Protein AF-A0A7S0A5T3-F1 (afdb_monomer)

Solvent-accessible surface area (backbone atoms only — not comparable to full-atom valu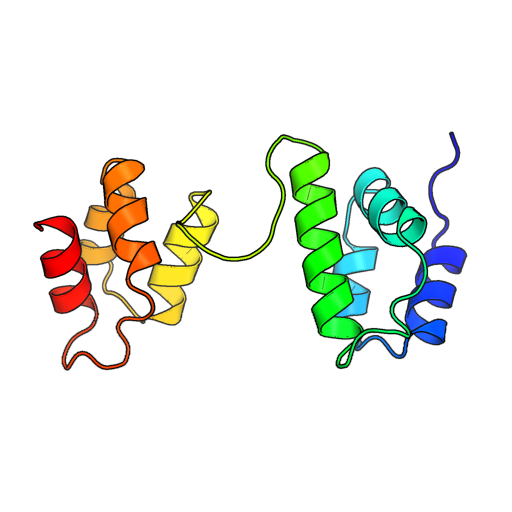es): 7542 Å² total; per-residue (Å²): 134,86,70,72,48,73,65,60,54,52,51,53,34,62,78,35,72,38,46,72,67,47,46,49,55,50,69,72,41,56,59,71,30,42,40,49,38,58,74,67,54,83,42,82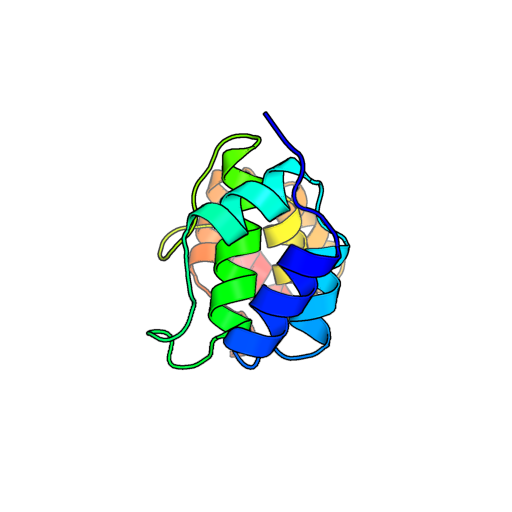,87,45,97,48,28,30,64,50,48,48,49,39,48,52,32,26,53,19,66,75,60,81,59,70,71,79,86,85,82,45,49,87,46,74,65,46,53,52,48,50,34,62,76,43,66,39,46,68,74,45,41,51,52,50,71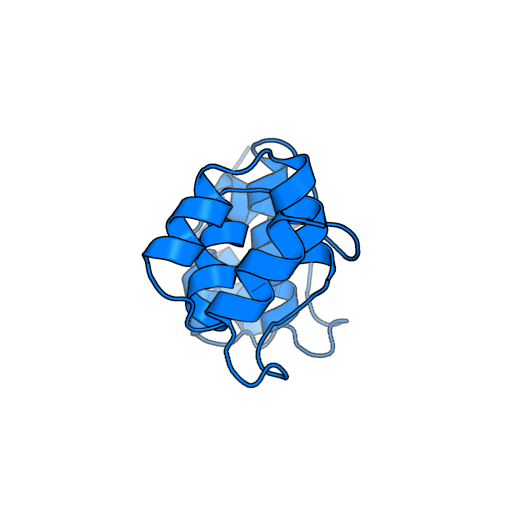,74,40,55,72,68,45,40,18,56,38,53,51,68,51,83,38,78,88,45,99,46,30,35,61,51,50,51,51,48,66,76,105

Sequence (131 aa):
MAEPSRAEIDDFIRANDVDDRAAADLRDCPPEVQRKVLARGELSSARNPSAALLARIRDARASGGGGGGEGAGGPRSNADVEDFIRTNGVDESAADSLRSSSPTVQRAVLGRGELKTARNPSSALLARIRD

Structure (mmCIF, N/CA/C/O backbone):
data_AF-A0A7S0A5T3-F1
#
_entry.id   AF-A0A7S0A5T3-F1
#
loop_
_atom_site.group_PDB
_atom_site.id
_atom_site.type_symbol
_atom_site.label_atom_id
_atom_site.label_alt_id
_atom_site.label_comp_id
_atom_site.label_asym_id
_atom_site.label_entity_id
_atom_site.label_seq_id
_atom_site.pdbx_PDB_ins_code
_atom_site.Cartn_x
_atom_site.Cartn_y
_atom_site.Cartn_z
_atom_site.occupancy
_atom_site.B_iso_or_equiv
_atom_site.auth_seq_id
_atom_site.auth_comp_id
_atom_site.auth_asym_id
_atom_site.auth_atom_id
_atom_site.pdbx_PDB_model_num
ATOM 1 N N . MET A 1 1 ? -24.178 6.375 14.646 1.00 50.03 1 MET A N 1
ATOM 2 C CA . MET A 1 1 ? -23.551 5.063 14.360 1.00 50.03 1 MET A CA 1
ATOM 3 C C . MET A 1 1 ? -22.319 4.961 15.241 1.00 50.03 1 MET A C 1
ATOM 5 O O . MET A 1 1 ? -21.616 5.958 15.317 1.00 50.03 1 MET A O 1
ATOM 9 N N . ALA A 1 2 ? -22.115 3.847 15.947 1.00 66.56 2 ALA A N 1
ATOM 10 C CA . ALA A 1 2 ? -21.045 3.705 16.939 1.00 66.56 2 ALA A CA 1
ATOM 11 C C . ALA A 1 2 ? -19.660 3.560 16.279 1.00 66.56 2 ALA A C 1
ATOM 13 O O . ALA A 1 2 ? -19.542 2.966 15.204 1.00 66.56 2 ALA A O 1
ATOM 14 N N . GLU A 1 3 ? -18.641 4.142 16.907 1.00 76.00 3 GLU A N 1
ATOM 15 C CA . GLU A 1 3 ? -17.234 3.985 16.534 1.00 76.00 3 GLU A CA 1
ATOM 16 C C . GLU A 1 3 ? -16.722 2.626 17.028 1.00 76.00 3 GLU A C 1
ATOM 18 O O . GLU A 1 3 ? -17.102 2.217 18.129 1.00 76.00 3 GLU A O 1
ATOM 23 N N . PRO A 1 4 ? -15.888 1.918 16.244 1.00 81.06 4 PRO A N 1
ATOM 24 C CA . PRO A 1 4 ? -15.307 0.665 16.698 1.00 81.06 4 PRO A CA 1
ATOM 25 C C . PRO A 1 4 ? -14.416 0.926 17.911 1.00 81.06 4 PRO A C 1
ATOM 27 O O . PRO A 1 4 ? -13.532 1.784 17.892 1.00 81.06 4 PRO A O 1
ATOM 30 N N . SER A 1 5 ? -14.661 0.188 18.985 1.00 87.62 5 SER A N 1
ATOM 31 C CA . SER A 1 5 ? -13.854 0.268 20.192 1.00 87.62 5 SER A CA 1
ATOM 32 C C . SER A 1 5 ? -12.496 -0.405 19.986 1.00 87.62 5 SER A C 1
ATOM 34 O O . SER A 1 5 ? -12.322 -1.307 19.163 1.00 87.62 5 SER A O 1
ATOM 36 N N . ARG A 1 6 ? -11.504 -0.008 20.789 1.00 87.31 6 ARG A N 1
ATOM 37 C CA . ARG A 1 6 ? -10.171 -0.626 20.752 1.00 87.31 6 ARG A CA 1
ATOM 38 C C . ARG A 1 6 ? -10.207 -2.134 21.034 1.00 87.31 6 ARG A C 1
ATOM 40 O O . ARG A 1 6 ? -9.401 -2.866 20.471 1.00 87.31 6 ARG A O 1
ATOM 47 N N . ALA A 1 7 ? -11.149 -2.585 21.865 1.00 89.12 7 ALA A N 1
ATOM 48 C CA . ALA A 1 7 ? -11.354 -4.002 22.146 1.00 89.12 7 ALA A CA 1
ATOM 49 C C . ALA A 1 7 ? -11.776 -4.770 20.884 1.00 89.12 7 ALA A C 1
ATOM 51 O O . ALA A 1 7 ? -11.157 -5.775 20.562 1.00 89.12 7 ALA A O 1
ATOM 52 N N . GLU A 1 8 ? -12.733 -4.246 20.111 1.00 89.25 8 GLU A N 1
ATOM 53 C CA . GLU A 1 8 ? -13.183 -4.876 18.859 1.00 89.25 8 GLU A CA 1
ATOM 54 C C . GLU A 1 8 ? -12.061 -4.991 17.820 1.00 89.25 8 GLU A C 1
ATOM 56 O O . GLU A 1 8 ? -11.953 -5.996 17.118 1.00 89.25 8 GLU A O 1
ATOM 61 N N . ILE A 1 9 ? -11.195 -3.978 17.735 1.00 89.88 9 ILE A N 1
ATOM 62 C CA . ILE A 1 9 ? -10.026 -3.996 16.847 1.00 89.88 9 ILE A CA 1
ATOM 63 C C . ILE A 1 9 ? -9.026 -5.070 17.293 1.00 89.88 9 ILE A C 1
ATOM 65 O O . ILE A 1 9 ? -8.525 -5.828 16.462 1.00 89.88 9 ILE A O 1
ATOM 69 N N . ASP A 1 10 ? -8.744 -5.155 18.594 1.00 90.75 10 ASP A N 1
ATOM 70 C CA . ASP A 1 10 ? -7.807 -6.134 19.146 1.00 90.75 10 ASP A CA 1
ATOM 71 C C . ASP A 1 10 ? -8.333 -7.574 19.026 1.00 90.75 10 ASP A C 1
ATOM 73 O O . ASP A 1 10 ? -7.559 -8.470 18.683 1.00 90.75 10 ASP A O 1
ATOM 77 N N . ASP A 1 11 ? -9.631 -7.802 19.241 1.00 91.56 11 ASP A N 1
ATOM 78 C CA . ASP A 1 11 ? -10.271 -9.103 19.022 1.00 91.56 11 ASP A CA 1
ATOM 79 C C . ASP A 1 11 ? -10.204 -9.517 17.550 1.00 91.56 11 ASP A C 1
ATOM 81 O O . ASP A 1 11 ? -9.828 -10.649 17.245 1.00 91.56 11 ASP A O 1
ATOM 85 N N . PHE A 1 12 ? -10.463 -8.593 16.621 1.00 90.38 12 PHE A N 1
ATOM 86 C CA . PHE A 1 12 ? -10.330 -8.863 15.190 1.00 90.38 12 PHE A CA 1
ATOM 87 C C . PHE A 1 12 ? -8.896 -9.242 14.795 1.00 90.38 12 PHE A C 1
ATOM 89 O O . PHE A 1 12 ? -8.692 -10.177 14.020 1.00 90.38 12 PHE A O 1
ATOM 96 N N . ILE A 1 13 ? -7.894 -8.537 15.326 1.00 90.06 13 ILE A N 1
ATOM 97 C CA . ILE A 1 13 ? -6.473 -8.814 15.064 1.00 90.06 13 ILE A CA 1
ATOM 98 C C . ILE A 1 13 ? -6.093 -10.209 15.568 1.00 90.06 13 ILE A C 1
ATOM 100 O O . ILE A 1 13 ? -5.447 -10.961 14.838 1.00 90.06 13 ILE A O 1
ATOM 104 N N . ARG A 1 14 ? -6.529 -10.572 16.783 1.00 88.81 14 ARG A N 1
ATOM 105 C CA . ARG A 1 14 ? -6.262 -11.894 17.370 1.00 88.81 14 ARG A CA 1
ATOM 106 C C . ARG A 1 14 ? -6.976 -13.015 16.628 1.00 88.81 14 ARG A C 1
ATOM 108 O O . ARG A 1 14 ? -6.358 -14.033 16.357 1.00 88.81 14 ARG A O 1
ATOM 115 N N . ALA A 1 15 ? -8.247 -12.825 16.279 1.00 88.00 15 ALA A N 1
ATOM 116 C CA . ALA A 1 15 ? -9.048 -13.839 15.593 1.00 88.00 15 ALA A CA 1
ATOM 117 C C . ALA A 1 15 ? -8.507 -14.198 14.200 1.00 88.00 15 ALA A C 1
ATOM 119 O O . ALA A 1 15 ? -8.812 -15.264 13.676 1.00 88.00 15 ALA A O 1
ATOM 120 N N . ASN A 1 16 ? -7.718 -13.306 13.596 1.00 86.06 16 ASN A N 1
ATOM 121 C CA . ASN A 1 16 ? -7.213 -13.452 12.237 1.00 86.06 16 ASN A CA 1
ATOM 122 C C . ASN A 1 16 ? -5.693 -13.660 12.161 1.00 86.06 16 ASN A C 1
ATOM 124 O O . ASN A 1 16 ? -5.166 -13.597 11.055 1.00 86.06 16 ASN A O 1
ATOM 128 N N . ASP A 1 17 ? -4.990 -13.869 13.283 1.00 86.56 17 ASP A N 1
ATOM 129 C CA . ASP A 1 17 ? -3.523 -14.039 13.319 1.00 86.56 17 ASP A CA 1
ATOM 130 C C . ASP A 1 17 ? -2.781 -12.960 12.502 1.00 86.56 17 ASP A C 1
ATOM 132 O O . ASP A 1 17 ? -1.947 -13.221 11.630 1.00 86.56 17 ASP A O 1
ATOM 136 N N . VAL A 1 18 ? -3.152 -11.700 12.733 1.00 88.00 18 VAL A N 1
ATOM 137 C CA . VAL A 1 18 ? -2.559 -10.554 12.041 1.00 88.00 18 VAL A CA 1
ATOM 138 C C . VAL A 1 18 ? -1.246 -10.153 12.716 1.00 88.00 18 VAL A C 1
ATOM 140 O O . VAL A 1 18 ? -1.199 -9.986 13.933 1.00 88.00 18 VAL A O 1
ATOM 143 N N . ASP A 1 19 ? -0.197 -9.934 11.922 1.00 86.81 19 ASP A N 1
ATOM 144 C CA . ASP A 1 19 ? 1.104 -9.487 12.415 1.00 86.81 19 ASP A CA 1
ATOM 145 C C . ASP A 1 19 ? 1.074 -8.083 13.049 1.00 86.81 19 ASP A C 1
ATOM 147 O O . ASP A 1 19 ? 0.222 -7.243 12.741 1.00 86.81 19 ASP A O 1
ATOM 151 N N . ASP A 1 20 ? 2.046 -7.803 13.923 1.00 83.38 20 ASP A N 1
ATOM 152 C CA . ASP A 1 20 ? 2.124 -6.548 14.680 1.00 83.38 20 ASP A CA 1
ATOM 153 C C . ASP A 1 20 ? 2.145 -5.298 13.795 1.00 83.38 20 ASP A C 1
ATOM 155 O O . ASP A 1 20 ? 1.612 -4.252 14.176 1.00 83.38 20 ASP A O 1
ATOM 159 N N . ARG A 1 21 ? 2.733 -5.393 12.597 1.00 82.19 21 ARG A N 1
ATOM 160 C CA . ARG A 1 21 ? 2.837 -4.263 11.673 1.00 82.19 21 ARG A CA 1
ATOM 161 C C . ARG A 1 21 ? 1.470 -3.927 11.084 1.00 82.19 21 ARG A C 1
ATOM 163 O O . ARG A 1 21 ? 1.059 -2.772 11.132 1.00 82.19 21 ARG A O 1
ATOM 170 N N . ALA A 1 22 ? 0.754 -4.916 10.560 1.00 79.94 22 ALA A N 1
ATOM 171 C CA . ALA A 1 22 ? -0.586 -4.723 10.011 1.00 79.94 22 ALA A CA 1
ATOM 172 C C . ALA A 1 22 ? -1.606 -4.351 11.105 1.00 79.94 22 ALA A C 1
ATOM 174 O O . ALA A 1 22 ? -2.506 -3.538 10.881 1.00 79.94 22 ALA A O 1
ATOM 175 N N . ALA A 1 23 ? -1.421 -4.892 12.308 1.00 88.19 23 ALA A N 1
ATOM 176 C CA . ALA A 1 23 ? -2.193 -4.561 13.494 1.00 88.19 23 ALA A CA 1
ATOM 177 C C . ALA A 1 23 ? -1.994 -3.097 13.932 1.00 88.19 23 ALA A C 1
ATOM 179 O O . ALA A 1 23 ? -2.961 -2.416 14.279 1.00 88.19 23 ALA A O 1
ATOM 180 N N . ALA A 1 24 ? -0.756 -2.591 13.910 1.00 85.12 24 ALA A N 1
ATOM 181 C CA . ALA A 1 24 ? -0.462 -1.183 14.174 1.00 85.12 24 ALA A CA 1
ATOM 182 C C . ALA A 1 24 ? -1.118 -0.266 13.130 1.00 85.12 24 ALA A C 1
ATOM 184 O O . ALA A 1 24 ? -1.772 0.704 13.507 1.00 85.12 24 ALA A O 1
ATOM 185 N N . ASP A 1 25 ? -1.036 -0.624 11.845 1.00 84.31 25 ASP A N 1
ATOM 186 C CA . ASP A 1 25 ? -1.661 0.136 10.754 1.00 84.31 25 ASP A CA 1
ATOM 187 C C . ASP A 1 25 ? -3.183 0.264 10.934 1.00 84.31 25 ASP A C 1
ATOM 189 O O . ASP A 1 25 ? -3.743 1.339 10.721 1.00 84.31 25 ASP A O 1
ATOM 193 N N . LEU A 1 26 ? -3.870 -0.804 11.365 1.00 86.94 26 LEU A N 1
ATOM 194 C CA . LEU A 1 26 ? -5.310 -0.756 11.643 1.00 86.94 26 LEU A CA 1
ATOM 195 C C . LEU A 1 26 ? -5.635 0.166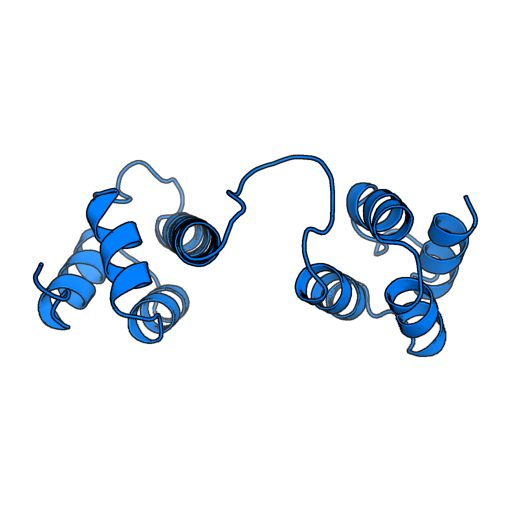 12.825 1.00 86.94 26 LEU A C 1
ATOM 197 O O . LEU A 1 26 ? -6.584 0.944 12.746 1.00 86.94 26 LEU A O 1
ATOM 201 N N . ARG A 1 27 ? -4.854 0.102 13.910 1.00 86.38 27 ARG A N 1
ATOM 202 C CA . ARG A 1 27 ? -5.069 0.933 15.108 1.00 86.38 27 ARG A CA 1
ATOM 203 C C . ARG A 1 27 ? -4.825 2.419 14.855 1.00 86.38 27 ARG A C 1
ATOM 205 O O . ARG A 1 27 ? -5.509 3.237 15.456 1.00 86.38 27 ARG A O 1
ATOM 212 N N . ASP A 1 28 ? -3.897 2.745 13.961 1.00 86.75 28 ASP A N 1
ATOM 213 C CA . ASP A 1 28 ? -3.571 4.125 13.578 1.00 86.75 28 ASP A CA 1
ATOM 214 C C . ASP A 1 28 ? -4.587 4.727 12.586 1.00 86.75 28 ASP A C 1
ATOM 216 O O . ASP A 1 28 ? -4.663 5.938 12.390 1.00 86.75 28 ASP A O 1
ATOM 220 N N . CYS A 1 29 ? -5.418 3.889 11.955 1.00 83.50 29 CYS A N 1
ATOM 221 C CA . CYS A 1 29 ? -6.433 4.364 11.022 1.00 83.50 29 CYS A CA 1
ATOM 222 C C . CYS A 1 29 ? -7.531 5.211 11.695 1.00 83.50 29 CYS A C 1
ATOM 224 O O . CYS A 1 29 ? -7.908 4.954 12.836 1.00 83.50 29 CYS A O 1
ATOM 226 N N . PRO A 1 30 ? -8.169 6.130 10.943 1.00 84.88 30 PRO A N 1
ATOM 227 C CA . PRO A 1 30 ? -9.371 6.818 11.400 1.00 84.88 30 PRO A CA 1
ATOM 228 C C . PRO A 1 30 ? -10.516 5.843 11.744 1.00 84.88 30 PRO A C 1
ATOM 230 O O . PRO A 1 30 ? -10.644 4.807 11.074 1.00 84.88 30 PRO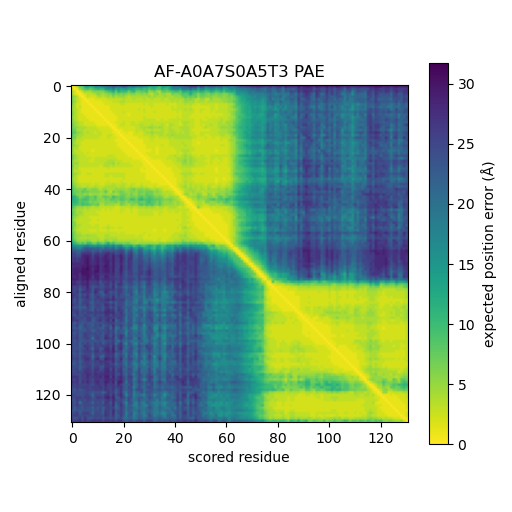 A O 1
ATOM 233 N N . PRO A 1 31 ? -11.424 6.203 12.675 1.00 83.81 31 PRO A N 1
ATOM 234 C CA . PRO A 1 31 ? -12.549 5.352 13.088 1.00 83.81 31 PRO A CA 1
ATOM 235 C C . PRO A 1 31 ? -13.421 4.878 11.917 1.00 83.81 31 PRO A C 1
AT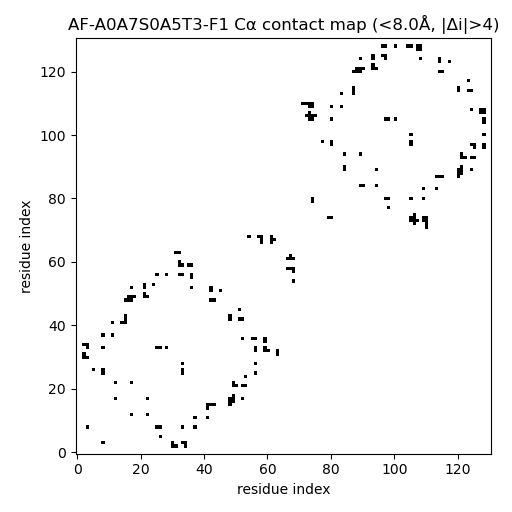OM 237 O O . PRO A 1 31 ? -13.891 3.739 11.881 1.00 83.81 31 PRO A O 1
ATOM 240 N N . GLU A 1 32 ? -13.603 5.723 10.900 1.00 84.44 32 GLU A N 1
ATOM 241 C CA . GLU A 1 32 ? -14.372 5.376 9.701 1.00 84.44 32 GLU A CA 1
ATOM 242 C C . GLU A 1 32 ? -13.716 4.279 8.855 1.00 84.44 32 GLU A C 1
ATOM 244 O O . GLU A 1 32 ? -14.409 3.428 8.291 1.00 84.44 32 GLU A O 1
ATOM 249 N N . VAL A 1 33 ? -12.385 4.284 8.769 1.00 85.62 33 VAL A N 1
ATOM 250 C CA . VAL A 1 33 ? -11.605 3.284 8.030 1.00 85.62 33 VAL A CA 1
ATOM 251 C C . VAL A 1 33 ? -11.615 1.968 8.794 1.00 85.62 33 VAL A C 1
ATOM 253 O O . VAL A 1 33 ? -11.931 0.934 8.209 1.00 85.62 33 VAL A O 1
ATOM 256 N N . GLN A 1 34 ? -11.358 2.015 10.103 1.00 89.50 34 GLN A N 1
ATOM 257 C CA . GLN A 1 34 ? -11.439 0.849 10.987 1.00 89.50 34 GLN A CA 1
ATOM 258 C C . GLN A 1 34 ? -12.801 0.164 10.863 1.00 89.50 34 GLN A C 1
ATOM 260 O O . GLN A 1 34 ? -12.875 -1.042 10.630 1.00 89.50 34 GLN A O 1
ATOM 265 N N . ARG A 1 35 ? -13.886 0.949 10.894 1.00 87.19 35 ARG A N 1
ATOM 266 C CA . ARG A 1 35 ? -15.249 0.438 10.723 1.00 87.19 35 ARG A CA 1
ATOM 267 C C . ARG A 1 35 ? -15.438 -0.266 9.385 1.00 87.19 35 ARG A C 1
ATOM 269 O O . ARG A 1 35 ? -16.027 -1.338 9.349 1.00 87.19 35 ARG A O 1
ATOM 276 N N . LYS A 1 36 ? -14.964 0.314 8.280 1.00 84.94 36 LYS A N 1
ATOM 277 C CA . LYS A 1 36 ? -15.083 -0.305 6.946 1.00 84.94 36 LYS A CA 1
ATOM 278 C C . LYS A 1 36 ? -14.308 -1.616 6.845 1.00 84.94 36 LYS A C 1
ATOM 280 O O . LYS A 1 36 ? -14.776 -2.543 6.190 1.00 84.94 36 LYS A O 1
ATOM 285 N N . VAL A 1 37 ? -13.146 -1.694 7.488 1.00 87.38 37 VAL A N 1
ATOM 286 C CA . VAL A 1 37 ? -12.346 -2.921 7.544 1.00 87.38 37 VAL A CA 1
ATOM 287 C C . VAL A 1 37 ? -13.078 -4.003 8.338 1.00 87.38 37 VAL A C 1
ATOM 289 O O . VAL A 1 37 ? -13.251 -5.105 7.819 1.00 87.38 37 VAL A O 1
ATOM 292 N N . LEU A 1 38 ? -13.566 -3.670 9.538 1.00 88.56 38 LEU A N 1
ATOM 293 C CA . LEU A 1 38 ? -14.323 -4.578 10.410 1.00 88.56 38 LEU A CA 1
ATOM 294 C C . LEU A 1 38 ? -15.641 -5.035 9.765 1.00 88.56 38 LEU A C 1
ATOM 296 O O . LEU A 1 38 ? -15.972 -6.217 9.795 1.00 88.56 38 LEU A O 1
ATOM 300 N N . ALA A 1 39 ? -16.362 -4.128 9.099 1.00 85.94 39 ALA A N 1
ATOM 301 C CA . ALA A 1 39 ? -17.621 -4.426 8.411 1.00 85.94 39 ALA A CA 1
ATOM 302 C C . ALA A 1 39 ? -17.465 -5.434 7.260 1.00 85.94 39 ALA A C 1
ATOM 304 O O . ALA A 1 39 ? -18.441 -6.057 6.849 1.00 85.94 39 ALA A O 1
ATOM 305 N N . ARG A 1 40 ? -16.246 -5.603 6.734 1.00 81.25 40 ARG A N 1
ATOM 306 C CA . ARG A 1 40 ? -15.940 -6.569 5.672 1.00 81.25 40 ARG A CA 1
ATOM 307 C C . ARG A 1 40 ? -15.776 -8.004 6.196 1.00 81.25 40 ARG A C 1
ATOM 309 O O . ARG A 1 40 ? -15.635 -8.915 5.384 1.00 81.25 40 ARG A O 1
ATOM 316 N N . GLY A 1 41 ? -15.817 -8.199 7.517 1.00 83.25 41 GLY A N 1
ATOM 317 C CA . GLY A 1 41 ? -15.781 -9.504 8.177 1.00 83.25 41 GLY A CA 1
ATOM 318 C C . GLY A 1 41 ? -14.379 -10.096 8.304 1.00 83.25 41 GLY A C 1
ATOM 319 O O . GLY A 1 41 ? -13.374 -9.425 8.071 1.00 83.25 41 GLY A O 1
ATOM 320 N N . GLU A 1 42 ? -14.304 -11.369 8.680 1.00 80.19 42 GLU A N 1
ATOM 321 C CA . GLU A 1 42 ? -13.048 -12.071 8.959 1.00 80.19 42 GLU A CA 1
ATOM 322 C C . GLU A 1 42 ? -12.126 -12.191 7.723 1.00 80.19 42 GLU A C 1
ATOM 324 O O . GLU A 1 42 ? -12.524 -12.019 6.564 1.00 80.19 42 GLU A O 1
ATOM 329 N N . LEU A 1 43 ? -10.845 -12.441 7.975 1.00 78.81 43 LEU A N 1
ATOM 330 C CA . LEU A 1 43 ? -9.763 -12.642 7.005 1.00 78.81 43 LEU A CA 1
ATOM 331 C C . LEU A 1 43 ? -9.393 -14.127 6.860 1.00 78.81 43 LEU A C 1
ATOM 333 O O . LEU A 1 43 ? -8.468 -14.441 6.119 1.00 78.81 43 LEU A O 1
ATOM 337 N N . SER A 1 44 ? -10.137 -15.035 7.497 1.00 70.69 44 SER A N 1
ATOM 338 C CA . SER A 1 44 ? -9.884 -16.484 7.586 1.00 70.69 44 SER A CA 1
ATOM 339 C C . SER A 1 44 ? -9.754 -17.191 6.229 1.00 70.69 44 SER A C 1
ATOM 341 O O . SER A 1 44 ? -9.137 -18.245 6.124 1.00 70.69 44 SER A O 1
ATOM 343 N N . SER A 1 45 ? -10.322 -16.618 5.162 1.00 67.38 45 SER A N 1
ATOM 344 C CA . SER A 1 45 ? -10.191 -17.139 3.789 1.00 67.38 45 SER A CA 1
ATOM 345 C C . SER A 1 45 ? -8.908 -16.693 3.071 1.00 67.38 45 SER A C 1
ATOM 347 O O . SER A 1 45 ? -8.612 -17.176 1.978 1.00 67.38 45 SER A O 1
ATOM 349 N N . ALA A 1 46 ? -8.149 -15.750 3.633 1.00 69.50 46 ALA A N 1
ATOM 350 C CA . ALA A 1 46 ? -6.936 -15.233 3.021 1.00 69.50 46 ALA A CA 1
ATOM 351 C C . ALA A 1 46 ? -5.728 -16.112 3.361 1.00 69.50 46 ALA A C 1
ATOM 353 O O . ALA A 1 46 ? -5.464 -16.426 4.516 1.00 69.50 46 ALA A O 1
ATOM 354 N N . ARG A 1 47 ? -4.917 -16.427 2.345 1.00 72.81 47 ARG A N 1
ATOM 355 C CA . ARG A 1 47 ? -3.659 -17.178 2.512 1.00 72.81 47 ARG A CA 1
ATOM 356 C C . ARG A 1 47 ? -2.641 -16.453 3.401 1.00 72.81 47 ARG A C 1
ATOM 358 O O . ARG A 1 47 ? -1.761 -17.085 3.971 1.00 72.81 47 ARG A O 1
ATOM 365 N N . ASN A 1 48 ? -2.747 -15.128 3.470 1.00 79.12 48 ASN A N 1
ATOM 366 C CA . ASN A 1 48 ? -2.014 -14.285 4.400 1.00 79.12 48 ASN A CA 1
ATOM 367 C C . ASN A 1 48 ? -2.984 -13.212 4.939 1.00 79.12 48 ASN A C 1
ATOM 369 O O . ASN A 1 48 ? -3.293 -12.258 4.211 1.00 79.12 48 ASN A O 1
ATOM 373 N N . PRO A 1 49 ? -3.485 -13.364 6.175 1.00 79.31 49 PRO A N 1
ATOM 374 C CA . PRO A 1 49 ? -4.483 -12.463 6.740 1.00 79.31 49 PRO A CA 1
ATOM 375 C C . PRO A 1 49 ? -3.939 -11.047 6.934 1.00 79.31 49 PRO A C 1
ATOM 377 O O . PRO A 1 49 ? -4.662 -10.079 6.713 1.00 79.31 49 PRO A O 1
ATOM 380 N N . SER A 1 50 ? -2.649 -10.892 7.237 1.00 80.06 50 SER A N 1
ATOM 381 C CA . SER A 1 50 ? -2.036 -9.574 7.427 1.00 80.06 50 SER A CA 1
ATOM 382 C C . SER A 1 50 ? -1.918 -8.790 6.115 1.00 80.06 50 SER A C 1
ATOM 384 O O . SER A 1 50 ? -2.267 -7.611 6.048 1.00 80.06 50 SER A O 1
ATOM 386 N N . ALA A 1 51 ? -1.531 -9.455 5.022 1.00 72.50 51 ALA A N 1
ATOM 387 C CA . ALA A 1 51 ? -1.517 -8.840 3.692 1.00 72.50 51 ALA A CA 1
ATOM 388 C C . ALA A 1 51 ? -2.932 -8.460 3.215 1.00 72.50 51 ALA A C 1
ATOM 390 O O . ALA A 1 51 ? -3.128 -7.397 2.616 1.00 72.50 51 ALA A O 1
ATOM 391 N N . ALA A 1 52 ? -3.923 -9.306 3.510 1.00 77.56 52 ALA A N 1
ATOM 392 C CA . ALA A 1 52 ? -5.322 -9.033 3.206 1.00 77.56 52 ALA A CA 1
ATOM 393 C C . ALA A 1 52 ? -5.885 -7.879 4.054 1.00 77.56 52 ALA A C 1
ATOM 395 O O . ALA A 1 52 ? -6.613 -7.040 3.521 1.00 77.56 52 ALA A O 1
ATOM 396 N N . LEU A 1 53 ? -5.497 -7.766 5.330 1.00 84.00 53 LEU A N 1
ATOM 397 C CA . LEU A 1 53 ? -5.841 -6.625 6.175 1.00 84.00 53 LEU A CA 1
ATOM 398 C C . LEU A 1 53 ? -5.308 -5.319 5.583 1.00 84.00 53 LEU A C 1
ATOM 400 O O . LEU A 1 53 ? -6.069 -4.371 5.410 1.00 84.00 53 LEU A O 1
ATOM 404 N N . LEU A 1 54 ? -4.027 -5.278 5.212 1.00 80.50 54 LEU A N 1
ATOM 405 C CA . LEU A 1 54 ? -3.424 -4.089 4.605 1.00 80.50 54 LEU A CA 1
ATOM 406 C C . LEU A 1 54 ? -4.121 -3.704 3.294 1.00 80.50 54 LEU A C 1
ATOM 408 O O . LEU A 1 54 ? -4.340 -2.522 3.035 1.00 80.50 54 LEU A O 1
ATOM 412 N N . ALA A 1 55 ? -4.520 -4.684 2.477 1.00 77.94 55 ALA A N 1
ATOM 413 C CA . ALA A 1 55 ? -5.319 -4.425 1.281 1.00 77.94 55 ALA A CA 1
ATOM 414 C C . ALA A 1 55 ? -6.681 -3.803 1.624 1.00 77.94 55 ALA A C 1
ATOM 416 O O . ALA A 1 55 ? -7.046 -2.781 1.047 1.00 77.94 55 ALA A O 1
ATOM 417 N N . ARG A 1 56 ? -7.387 -4.345 2.621 1.00 84.56 56 ARG A N 1
ATOM 418 C CA . ARG A 1 56 ? -8.674 -3.798 3.072 1.00 84.56 56 ARG A CA 1
ATOM 419 C C . ARG A 1 56 ? -8.551 -2.407 3.679 1.00 84.56 56 ARG A C 1
ATOM 421 O O . ARG A 1 56 ? -9.434 -1.587 3.456 1.00 84.56 56 ARG A O 1
ATOM 428 N N . ILE A 1 57 ? -7.483 -2.126 4.425 1.00 83.50 57 ILE A N 1
ATOM 429 C CA . ILE A 1 57 ? -7.207 -0.788 4.962 1.00 83.50 57 ILE A CA 1
ATOM 430 C C . ILE A 1 57 ? -7.039 0.203 3.810 1.00 83.50 57 ILE A C 1
ATOM 432 O O . ILE A 1 57 ? -7.648 1.273 3.832 1.00 83.50 57 ILE A O 1
ATOM 436 N N . ARG A 1 58 ? -6.273 -0.164 2.773 1.00 78.25 58 ARG A N 1
ATOM 437 C CA . ARG A 1 58 ? -6.121 0.659 1.564 1.00 78.25 58 ARG A CA 1
ATOM 438 C C . ARG A 1 58 ? -7.467 0.913 0.884 1.00 78.25 58 ARG A C 1
ATOM 440 O O . ARG A 1 58 ? -7.794 2.069 0.629 1.00 78.25 58 ARG A O 1
ATOM 447 N N . ASP A 1 59 ? -8.277 -0.124 0.685 1.00 75.19 59 ASP A N 1
ATOM 448 C CA . ASP A 1 59 ? -9.620 0.022 0.110 1.00 75.19 59 ASP A CA 1
ATOM 449 C C . ASP A 1 59 ? -10.531 0.911 0.961 1.00 75.19 59 ASP A C 1
ATOM 451 O O . ASP A 1 59 ? -11.285 1.729 0.438 1.00 75.19 59 ASP A O 1
ATOM 455 N N . ALA A 1 60 ? -10.485 0.756 2.283 1.00 80.00 60 ALA A N 1
ATOM 456 C CA . ALA A 1 60 ? -11.317 1.501 3.217 1.00 80.00 60 ALA A CA 1
ATOM 457 C C . ALA A 1 60 ? -10.941 2.989 3.258 1.00 80.00 60 ALA A C 1
ATOM 459 O O . ALA A 1 60 ? -11.841 3.838 3.263 1.00 80.00 60 ALA A O 1
ATOM 460 N N . ARG A 1 61 ? -9.635 3.297 3.220 1.00 78.44 61 ARG A N 1
ATOM 461 C CA . ARG A 1 61 ? -9.102 4.661 3.066 1.00 78.44 61 ARG A CA 1
ATOM 462 C C . ARG A 1 61 ? -9.565 5.265 1.738 1.00 78.44 61 ARG A C 1
ATOM 464 O O . ARG A 1 61 ? -10.106 6.366 1.726 1.00 78.44 61 ARG A O 1
ATOM 471 N N . ALA A 1 62 ? -9.474 4.509 0.647 1.00 65.88 62 ALA A N 1
ATOM 472 C CA . ALA A 1 62 ? -9.890 4.977 -0.672 1.00 65.88 62 ALA A CA 1
ATOM 473 C C . ALA A 1 62 ? -11.419 5.095 -0.837 1.00 65.88 62 ALA A C 1
ATOM 475 O O . ALA A 1 62 ? -11.931 5.931 -1.573 1.00 65.88 62 ALA A O 1
ATOM 476 N N . SER A 1 63 ? -12.193 4.300 -0.101 1.00 55.25 63 SER A N 1
ATOM 477 C CA . SER A 1 63 ? -13.654 4.396 -0.061 1.00 55.25 63 SER A CA 1
ATOM 478 C C . SER A 1 63 ? -14.142 5.630 0.724 1.00 55.25 63 SER A C 1
ATOM 480 O O . SER A 1 63 ? -15.309 5.997 0.613 1.00 55.25 63 SER A O 1
ATOM 482 N N . GLY A 1 64 ? -13.308 6.253 1.572 1.00 49.75 64 GLY A N 1
ATOM 483 C CA . GLY A 1 64 ? -13.618 7.512 2.284 1.00 49.75 64 GLY A CA 1
ATOM 484 C C . GLY A 1 64 ? -13.403 8.777 1.443 1.00 49.75 64 GLY A C 1
ATOM 485 O O . GLY A 1 64 ? -13.877 9.847 1.802 1.00 49.75 64 GLY A O 1
ATOM 486 N N . GLY A 1 65 ? -12.747 8.632 0.295 1.00 44.31 65 GLY A N 1
ATOM 487 C CA . GLY A 1 65 ? -12.519 9.667 -0.701 1.00 44.31 65 GLY A CA 1
ATOM 488 C C . GLY A 1 65 ? -12.103 8.984 -1.995 1.00 44.31 65 GLY A C 1
ATOM 489 O O . GLY A 1 65 ? -10.920 8.787 -2.221 1.00 44.31 65 GLY A O 1
ATOM 490 N N . GLY A 1 66 ? -13.107 8.555 -2.766 1.00 40.00 66 GLY A N 1
ATOM 491 C CA . GLY A 1 66 ? -13.033 8.007 -4.125 1.00 40.00 66 GLY A CA 1
ATOM 492 C C . GLY A 1 66 ? -11.780 7.225 -4.551 1.00 40.00 66 GLY A C 1
ATOM 493 O O . GLY A 1 66 ? -10.798 7.822 -4.976 1.00 40.00 66 GLY A O 1
ATOM 494 N N . GLY A 1 67 ? -11.903 5.896 -4.663 1.00 37.97 67 GLY A N 1
ATOM 495 C CA . GLY A 1 67 ? -11.177 5.128 -5.689 1.00 37.97 67 GLY A CA 1
ATOM 496 C C . GLY A 1 67 ? -10.664 3.761 -5.246 1.00 37.97 67 GLY A C 1
ATOM 497 O O . GLY A 1 67 ? -9.533 3.649 -4.798 1.00 37.97 67 GLY A O 1
ATOM 498 N N . GLY A 1 68 ? -11.484 2.719 -5.415 1.00 40.97 68 GLY A N 1
ATOM 499 C CA . GLY A 1 68 ? -11.210 1.342 -4.994 1.00 40.97 68 GLY A CA 1
ATOM 500 C C . GLY A 1 68 ? -9.926 0.695 -5.535 1.00 40.97 68 GLY A C 1
ATOM 501 O O . GLY A 1 68 ? -9.296 1.157 -6.494 1.00 40.97 68 GLY A O 1
ATOM 502 N N . GLY A 1 69 ? -9.546 -0.388 -4.860 1.00 42.50 69 GLY A N 1
ATOM 503 C CA . GLY A 1 69 ? -8.324 -1.130 -5.092 1.00 42.50 69 GLY A CA 1
ATOM 504 C C . GLY A 1 69 ? -8.304 -2.047 -6.312 1.00 42.50 69 GLY A C 1
ATOM 505 O O . GLY A 1 69 ? -9.111 -1.960 -7.234 1.00 42.50 69 GLY A O 1
ATOM 506 N N . GLU A 1 70 ? -7.294 -2.911 -6.229 1.00 44.00 70 GLU A N 1
ATOM 507 C CA . GLU A 1 70 ? -7.065 -4.154 -6.965 1.00 44.00 70 GLU A CA 1
ATOM 508 C C . GLU A 1 70 ? -6.662 -4.017 -8.442 1.00 44.00 70 GLU A C 1
ATOM 510 O O . GLU A 1 70 ? -7.374 -3.461 -9.265 1.00 44.00 70 GLU A O 1
ATOM 515 N N . GLY A 1 71 ? -5.473 -4.559 -8.739 1.00 46.09 71 GLY A N 1
ATOM 516 C CA . GLY A 1 71 ? -5.092 -5.183 -10.009 1.00 46.09 71 GLY A CA 1
ATOM 517 C C . GLY A 1 71 ? -5.274 -4.379 -11.299 1.00 46.09 71 GLY A C 1
ATOM 518 O O . GLY A 1 71 ? -6.382 -4.137 -11.750 1.00 46.09 71 GLY A O 1
ATOM 519 N N . ALA A 1 72 ? -4.158 -4.139 -11.989 1.00 41.06 72 ALA A N 1
ATOM 520 C CA . ALA A 1 72 ? -4.075 -3.617 -13.355 1.00 41.06 72 ALA A CA 1
ATOM 521 C C . ALA A 1 72 ? -4.237 -2.090 -13.510 1.00 41.06 72 ALA A C 1
ATOM 523 O O . ALA A 1 72 ? -5.252 -1.474 -13.196 1.00 41.06 72 ALA A O 1
ATOM 524 N N . GLY A 1 73 ? -3.201 -1.476 -14.086 1.00 36.16 73 GLY A N 1
ATOM 525 C CA . GLY A 1 73 ? -3.300 -0.163 -14.718 1.00 36.16 73 GLY A CA 1
ATOM 526 C C . GLY A 1 73 ? -3.169 1.046 -13.789 1.00 36.16 73 GLY A C 1
ATOM 527 O O . GLY A 1 73 ? -4.126 1.801 -13.619 1.00 36.16 73 GLY A O 1
ATOM 528 N N . GLY A 1 74 ? -1.950 1.301 -13.305 1.00 37.78 74 GLY A N 1
ATOM 529 C CA . GLY A 1 74 ? -1.466 2.666 -13.080 1.00 37.78 74 GLY A CA 1
ATOM 530 C C . GLY A 1 74 ? -1.246 3.168 -11.645 1.00 37.78 74 GLY A C 1
ATOM 531 O O . GLY A 1 74 ? -1.879 2.658 -10.732 1.00 37.78 74 GLY A O 1
ATOM 532 N N . PRO A 1 75 ? -0.425 4.223 -11.462 1.00 42.84 75 PRO A N 1
ATOM 533 C CA . PRO A 1 75 ? -0.362 5.058 -10.278 1.00 42.84 75 PRO A CA 1
ATOM 534 C C . PRO A 1 75 ? -1.651 5.860 -10.203 1.00 42.84 75 PRO A C 1
ATOM 536 O O . PRO A 1 75 ? -2.072 6.496 -11.175 1.00 42.84 75 PRO A O 1
ATOM 539 N N . ARG A 1 76 ? -2.298 5.803 -9.050 1.00 51.75 76 ARG A N 1
ATOM 540 C CA . ARG A 1 76 ? -3.547 6.514 -8.788 1.00 51.75 76 ARG A CA 1
ATOM 541 C C . ARG A 1 76 ? -3.315 7.705 -7.848 1.00 51.75 76 ARG A C 1
ATOM 543 O O . ARG A 1 76 ? -4.264 8.415 -7.539 1.00 51.75 76 ARG A O 1
ATOM 550 N N . SER A 1 77 ? -2.069 7.973 -7.440 1.00 58.59 77 SER A N 1
ATOM 551 C CA . SER A 1 77 ? -1.705 9.069 -6.537 1.00 58.59 77 SER A CA 1
ATOM 552 C C . SER A 1 77 ? -0.219 9.466 -6.612 1.00 58.59 77 SER A C 1
ATOM 554 O O . SER A 1 77 ? 0.632 8.666 -7.000 1.00 58.59 77 SER A O 1
ATOM 556 N N . ASN A 1 78 ? 0.115 10.683 -6.152 1.00 66.44 78 ASN A N 1
ATOM 557 C CA . ASN A 1 78 ? 1.508 11.099 -5.902 1.00 66.44 78 ASN A CA 1
ATOM 558 C C . ASN A 1 78 ? 2.251 10.114 -4.980 1.00 66.44 78 ASN A C 1
ATOM 560 O O . ASN A 1 78 ? 3.459 9.954 -5.106 1.00 66.44 78 ASN A O 1
ATOM 564 N N . ALA A 1 79 ? 1.540 9.421 -4.083 1.00 66.81 79 ALA A N 1
ATOM 565 C CA . ALA A 1 79 ? 2.138 8.413 -3.214 1.00 66.81 79 ALA A CA 1
ATOM 566 C C . ALA A 1 79 ? 2.651 7.192 -3.997 1.00 66.81 79 ALA A C 1
ATOM 568 O O . ALA A 1 79 ? 3.696 6.656 -3.646 1.00 66.81 79 ALA A O 1
ATOM 569 N N . ASP A 1 80 ? 1.977 6.794 -5.081 1.00 72.62 80 ASP A N 1
ATOM 570 C CA . ASP A 1 80 ? 2.454 5.711 -5.952 1.00 72.62 80 ASP A CA 1
ATOM 571 C C . ASP A 1 80 ? 3.727 6.123 -6.697 1.00 72.62 80 ASP A C 1
ATOM 573 O O . ASP A 1 80 ? 4.655 5.330 -6.839 1.00 72.62 80 ASP A O 1
ATOM 577 N N . VAL A 1 81 ? 3.791 7.381 -7.146 1.00 80.81 81 VAL A N 1
ATOM 578 C CA . VAL A 1 81 ? 4.987 7.951 -7.782 1.00 80.81 81 VAL A CA 1
ATOM 579 C C . VAL A 1 81 ? 6.164 7.942 -6.802 1.00 80.81 81 VAL A C 1
ATOM 581 O O . VAL A 1 81 ? 7.237 7.452 -7.152 1.00 80.81 81 VAL A O 1
ATOM 584 N N . GLU A 1 82 ? 5.955 8.395 -5.563 1.00 82.06 82 GLU A N 1
ATOM 585 C CA . GLU A 1 82 ? 6.990 8.395 -4.521 1.00 82.06 82 GLU A CA 1
ATOM 586 C C . GLU A 1 82 ? 7.440 6.983 -4.124 1.00 82.06 82 GLU A C 1
ATOM 588 O O . GLU A 1 82 ? 8.639 6.736 -3.972 1.00 82.06 82 GLU A O 1
ATOM 593 N N . ASP A 1 83 ? 6.507 6.039 -3.982 1.00 79.94 83 ASP A N 1
ATOM 594 C CA . ASP A 1 83 ? 6.833 4.643 -3.680 1.00 79.94 83 ASP A CA 1
ATOM 595 C C . ASP A 1 83 ? 7.642 4.006 -4.815 1.00 79.94 83 ASP A C 1
ATOM 597 O O . ASP A 1 83 ? 8.657 3.353 -4.574 1.00 79.94 83 ASP A O 1
ATOM 601 N N . PHE A 1 84 ? 7.267 4.276 -6.067 1.00 82.12 84 PHE A N 1
ATOM 602 C CA . PHE A 1 84 ? 7.992 3.791 -7.233 1.00 82.12 84 PHE A CA 1
ATOM 603 C C . PHE A 1 84 ? 9.408 4.366 -7.318 1.00 82.12 84 PHE A C 1
ATOM 605 O O . PHE A 1 84 ? 10.350 3.616 -7.586 1.00 82.12 84 PHE A O 1
ATOM 612 N N . ILE A 1 85 ? 9.584 5.664 -7.059 1.00 84.44 85 ILE A N 1
ATOM 613 C CA . ILE A 1 85 ? 10.902 6.314 -7.008 1.00 84.44 85 ILE A CA 1
ATOM 614 C C . ILE A 1 85 ? 11.771 5.662 -5.926 1.00 84.44 85 ILE A C 1
ATOM 616 O O . ILE A 1 85 ? 12.905 5.262 -6.201 1.00 84.44 85 ILE A O 1
ATOM 620 N N . ARG A 1 86 ? 11.219 5.488 -4.718 1.00 79.19 86 ARG A N 1
ATOM 621 C CA . ARG A 1 86 ? 11.922 4.899 -3.571 1.00 79.19 86 ARG A CA 1
ATOM 622 C C . ARG A 1 86 ? 12.300 3.439 -3.813 1.00 79.19 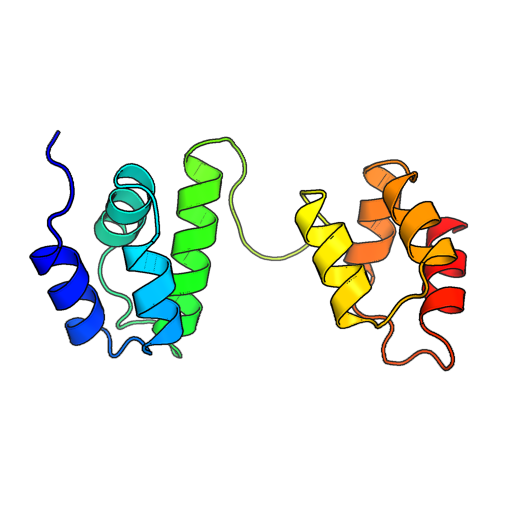86 ARG A C 1
ATOM 624 O O . ARG A 1 86 ? 13.446 3.058 -3.596 1.00 79.19 86 ARG A O 1
ATOM 631 N N . THR A 1 87 ? 11.357 2.628 -4.280 1.00 76.94 87 THR A N 1
ATOM 632 C CA . THR A 1 87 ? 11.527 1.181 -4.478 1.00 76.94 87 THR A CA 1
ATOM 633 C C . THR A 1 87 ? 12.514 0.856 -5.598 1.00 76.94 87 THR A C 1
ATOM 635 O O . THR A 1 87 ? 13.195 -0.171 -5.546 1.00 76.94 87 THR A O 1
ATOM 638 N N . ASN A 1 88 ? 12.608 1.719 -6.612 1.00 78.81 88 ASN A N 1
ATOM 639 C CA . ASN A 1 88 ? 13.525 1.533 -7.735 1.00 78.81 88 ASN A CA 1
ATOM 640 C C . ASN A 1 88 ? 14.866 2.257 -7.561 1.00 78.81 88 ASN A C 1
ATOM 642 O O . ASN A 1 88 ? 15.739 2.079 -8.407 1.00 78.81 88 ASN A O 1
ATOM 646 N N . GLY A 1 89 ? 15.038 3.037 -6.487 1.00 81.81 89 GLY A N 1
ATOM 647 C CA . GLY A 1 89 ? 16.273 3.776 -6.216 1.00 81.81 89 GLY A CA 1
ATOM 648 C C . GLY A 1 89 ? 16.609 4.767 -7.327 1.00 81.81 89 GLY A C 1
ATOM 649 O O . GLY A 1 89 ? 17.737 4.792 -7.808 1.00 81.81 89 GLY A O 1
ATOM 650 N N . VAL A 1 90 ? 15.606 5.513 -7.794 1.00 85.81 90 VAL A N 1
ATOM 651 C CA . VAL A 1 90 ? 15.770 6.457 -8.902 1.00 85.81 90 VAL A CA 1
ATOM 652 C C . VAL A 1 90 ? 16.362 7.769 -8.390 1.00 85.81 90 VAL A C 1
ATOM 654 O O . VAL A 1 90 ? 15.953 8.272 -7.346 1.00 85.81 90 VAL A O 1
ATOM 657 N N . ASP A 1 91 ? 17.303 8.332 -9.144 1.00 88.25 91 ASP A N 1
ATOM 658 C CA . ASP A 1 91 ? 17.930 9.614 -8.824 1.00 88.25 91 ASP A CA 1
ATOM 659 C C . ASP A 1 91 ? 16.928 10.778 -8.862 1.00 88.25 91 ASP A C 1
ATOM 661 O O . ASP A 1 91 ? 15.946 10.767 -9.613 1.00 88.25 91 ASP A O 1
ATOM 665 N N . GLU A 1 92 ? 17.237 11.835 -8.110 1.00 85.75 92 GLU A N 1
ATOM 666 C CA . GLU A 1 92 ? 16.357 12.990 -7.907 1.00 85.75 92 GLU A CA 1
ATOM 667 C C . GLU A 1 92 ? 15.945 13.675 -9.219 1.00 85.75 92 GLU A C 1
ATOM 669 O O . GLU A 1 92 ? 14.773 13.984 -9.406 1.00 85.75 92 GLU A O 1
ATOM 674 N N . SER A 1 93 ? 16.850 13.820 -10.192 1.00 86.75 93 SER A N 1
ATOM 675 C CA . SER A 1 93 ? 16.512 14.434 -11.488 1.00 86.75 93 SER A CA 1
ATOM 676 C C . SER A 1 93 ? 15.489 13.624 -12.297 1.00 86.75 93 SER A C 1
ATOM 678 O O . SER A 1 93 ? 14.641 14.185 -12.997 1.00 86.75 93 SER A O 1
ATOM 680 N N . ALA A 1 94 ? 15.553 12.294 -12.220 1.00 86.12 94 ALA A N 1
ATOM 681 C CA . ALA A 1 94 ? 14.616 11.415 -12.913 1.00 86.12 94 ALA A CA 1
ATOM 682 C C . ALA A 1 94 ? 13.289 11.295 -12.140 1.00 86.12 94 ALA A C 1
ATOM 684 O O . ALA A 1 94 ? 12.223 11.245 -12.757 1.00 86.12 94 ALA A O 1
ATOM 685 N N . ALA A 1 95 ? 13.346 11.334 -10.807 1.00 87.19 95 ALA A N 1
ATOM 686 C CA . ALA A 1 95 ? 12.180 11.464 -9.941 1.00 87.19 95 ALA A CA 1
ATOM 687 C C . ALA A 1 95 ? 11.390 12.748 -10.239 1.00 87.19 95 ALA A C 1
ATOM 689 O O . ALA A 1 95 ? 10.180 12.684 -10.455 1.00 87.19 95 ALA A O 1
ATOM 690 N N . ASP A 1 96 ? 12.067 13.894 -10.344 1.00 85.94 96 ASP A N 1
ATOM 691 C CA . ASP A 1 96 ? 11.436 15.183 -10.653 1.00 85.94 96 ASP A CA 1
ATOM 692 C C . ASP A 1 96 ? 10.762 15.189 -12.028 1.00 85.94 96 ASP A C 1
ATOM 694 O O . ASP A 1 96 ? 9.653 15.701 -12.198 1.00 85.94 96 ASP A O 1
ATOM 698 N N . SER A 1 97 ? 11.388 14.518 -12.998 1.00 88.25 97 SER A N 1
ATOM 699 C CA . SER A 1 97 ? 10.813 14.321 -14.331 1.00 88.25 97 SER A CA 1
ATOM 700 C C . SER A 1 97 ? 9.514 13.509 -14.278 1.00 88.25 97 SER A C 1
ATOM 702 O O . SER A 1 97 ? 8.547 13.850 -14.957 1.00 88.25 97 SER A O 1
ATOM 704 N N . LEU A 1 98 ? 9.454 12.455 -13.455 1.00 86.44 98 LEU A N 1
ATOM 705 C CA . LEU A 1 98 ? 8.237 11.660 -13.268 1.00 86.44 98 LEU A CA 1
ATOM 706 C C . LEU A 1 98 ? 7.149 12.453 -12.529 1.00 86.44 98 LEU A C 1
ATOM 708 O O . LEU A 1 98 ? 5.995 12.432 -12.952 1.00 86.44 98 LEU A O 1
ATOM 712 N N . ARG A 1 99 ? 7.508 13.199 -11.478 1.00 83.56 99 ARG A N 1
ATOM 713 C CA . ARG A 1 99 ? 6.585 14.063 -10.715 1.00 83.56 99 ARG A CA 1
ATOM 714 C C . ARG A 1 99 ? 5.965 15.161 -11.577 1.00 83.56 99 ARG A C 1
ATOM 716 O O . ARG A 1 99 ? 4.770 15.410 -11.472 1.00 83.56 99 ARG A O 1
ATOM 723 N N . SER A 1 100 ? 6.764 15.768 -12.452 1.00 84.69 100 SER A N 1
ATOM 724 C CA . SER A 1 100 ? 6.330 16.837 -13.363 1.00 84.69 100 SER A CA 1
ATOM 725 C C . SER A 1 100 ? 5.619 16.325 -14.620 1.00 84.69 100 SER A C 1
ATOM 727 O O . SER A 1 100 ? 5.075 17.113 -15.394 1.00 84.69 100 SER A O 1
ATOM 729 N N . SER A 1 101 ? 5.620 15.010 -14.854 1.00 84.94 101 SER A N 1
ATOM 730 C CA . SER A 1 101 ? 4.934 14.405 -15.995 1.00 84.94 101 SER A CA 1
ATOM 731 C C . SER A 1 101 ? 3.416 14.402 -15.815 1.00 84.94 101 SER A C 1
ATOM 733 O O . SER A 1 101 ? 2.896 14.398 -14.702 1.00 84.94 101 SER A O 1
ATOM 735 N N . SER A 1 102 ? 2.683 14.345 -16.931 1.00 83.62 102 SER A N 1
ATOM 736 C CA . SER A 1 102 ? 1.223 14.242 -16.874 1.00 83.62 102 SER A CA 1
ATOM 737 C C . SER A 1 102 ? 0.776 12.943 -16.177 1.00 83.62 102 SER A C 1
ATOM 739 O O . SER A 1 102 ? 1.475 11.926 -16.270 1.00 83.62 102 SER A O 1
ATOM 741 N N . PRO A 1 103 ? -0.418 12.916 -15.554 1.00 75.88 103 PRO A N 1
ATOM 742 C CA . PRO A 1 103 ? -0.947 11.710 -14.911 1.00 75.88 103 PRO A CA 1
ATOM 743 C C . PRO A 1 103 ? -1.004 10.495 -15.850 1.00 75.88 103 PRO A C 1
ATOM 745 O O . PRO A 1 103 ? -0.780 9.362 -15.433 1.00 75.88 103 PRO A O 1
ATOM 748 N N . THR A 1 104 ? -1.249 10.720 -17.145 1.00 78.81 104 THR A N 1
ATOM 749 C CA . THR A 1 104 ? -1.245 9.664 -18.168 1.00 78.81 104 THR A CA 1
ATOM 750 C C . THR A 1 104 ? 0.146 9.061 -18.370 1.00 78.81 104 THR A C 1
ATOM 752 O O . THR A 1 104 ? 0.269 7.842 -18.487 1.00 78.81 104 THR A O 1
ATOM 755 N N . VAL A 1 105 ? 1.194 9.890 -18.372 1.00 84.06 105 VAL A N 1
ATOM 756 C CA . VAL A 1 105 ? 2.591 9.450 -18.535 1.00 84.06 105 VAL A CA 1
ATOM 757 C C . VAL A 1 105 ? 3.080 8.736 -17.284 1.00 84.06 105 VAL A C 1
ATOM 759 O O . VAL A 1 105 ? 3.590 7.621 -17.384 1.00 84.06 105 VAL A O 1
ATOM 762 N N . GLN A 1 106 ? 2.837 9.310 -16.101 1.00 84.62 106 GLN A N 1
ATOM 763 C CA . GLN A 1 106 ? 3.066 8.616 -14.830 1.00 84.62 106 GLN A CA 1
ATOM 764 C C . GLN A 1 106 ? 2.404 7.237 -14.877 1.00 84.62 106 GLN A C 1
ATOM 766 O O . GLN A 1 106 ? 3.013 6.221 -14.535 1.00 84.62 106 GLN A O 1
ATOM 771 N N . ARG A 1 107 ? 1.187 7.179 -15.431 1.00 75.25 107 ARG A N 1
ATOM 772 C CA . ARG A 1 107 ? 0.452 5.937 -15.602 1.00 75.25 107 ARG A CA 1
ATOM 773 C C . ARG A 1 107 ? 1.070 4.898 -16.505 1.00 75.25 107 ARG A C 1
ATOM 775 O O . ARG A 1 107 ? 1.149 3.734 -16.104 1.00 75.25 107 ARG A O 1
ATOM 782 N N . ALA A 1 108 ? 1.528 5.308 -17.671 1.00 79.81 108 ALA A N 1
ATOM 783 C CA . ALA A 1 108 ? 2.257 4.429 -18.567 1.00 79.81 108 ALA A CA 1
ATOM 784 C C . ALA A 1 108 ? 3.538 3.892 -17.904 1.00 79.81 108 ALA A C 1
ATOM 786 O O . ALA A 1 108 ? 3.816 2.695 -17.969 1.00 79.81 108 ALA A O 1
ATOM 787 N N . VAL A 1 109 ? 4.279 4.753 -17.202 1.00 84.25 109 VAL A N 1
ATOM 788 C CA . VAL A 1 109 ? 5.543 4.403 -16.541 1.00 84.25 109 VAL A CA 1
ATOM 789 C C . VAL A 1 109 ? 5.344 3.361 -15.443 1.00 84.25 109 VAL A C 1
ATOM 791 O O . VAL A 1 109 ? 5.999 2.318 -15.467 1.00 84.25 109 VAL A O 1
ATOM 794 N N . LEU A 1 110 ? 4.445 3.626 -14.494 1.00 81.44 110 LEU A N 1
ATOM 795 C CA . LEU A 1 110 ? 4.187 2.726 -13.368 1.00 81.44 110 LEU A CA 1
ATOM 796 C C . LEU A 1 110 ? 3.472 1.442 -13.810 1.00 81.44 110 LEU A C 1
ATOM 798 O O . LEU A 1 110 ? 3.724 0.373 -13.258 1.00 81.44 110 LEU A O 1
ATOM 802 N N . GLY A 1 111 ? 2.645 1.509 -14.859 1.00 73.81 111 GLY A N 1
ATOM 803 C CA . GLY A 1 111 ? 2.014 0.334 -15.467 1.00 73.81 111 GLY A CA 1
ATOM 804 C C . GLY A 1 111 ? 3.003 -0.647 -16.109 1.00 73.81 111 GLY A C 1
ATOM 805 O O . GLY A 1 111 ? 2.691 -1.830 -16.217 1.00 73.81 111 GLY A O 1
ATOM 806 N N . ARG A 1 112 ? 4.205 -0.189 -16.490 1.00 76.75 112 ARG A N 1
ATOM 807 C CA . ARG A 1 112 ? 5.283 -1.034 -17.041 1.00 76.75 112 ARG A CA 1
ATOM 808 C C . ARG A 1 112 ? 6.044 -1.839 -15.979 1.00 76.75 112 ARG A C 1
ATOM 810 O O . ARG A 1 112 ? 6.901 -2.640 -16.342 1.00 76.75 112 ARG A O 1
ATOM 817 N N . GLY A 1 113 ? 5.736 -1.654 -14.694 1.00 74.19 113 GLY A N 1
ATOM 818 C CA . GLY A 1 113 ? 6.342 -2.402 -13.591 1.00 74.19 113 GLY A CA 1
ATOM 819 C C . GLY A 1 113 ? 7.717 -1.881 -13.168 1.00 74.19 113 GLY A C 1
ATOM 820 O O . GLY A 1 113 ? 8.145 -0.800 -13.570 1.00 74.19 113 GLY A O 1
ATOM 821 N N . GLU A 1 114 ? 8.416 -2.639 -12.324 1.00 75.38 114 GLU A N 1
ATOM 822 C CA . GLU A 1 114 ? 9.692 -2.229 -11.723 1.00 75.38 114 GLU A CA 1
ATOM 823 C C . GLU A 1 114 ? 10.810 -1.986 -12.765 1.00 75.38 114 GLU A C 1
ATOM 825 O O . GLU A 1 114 ? 10.766 -2.439 -13.913 1.00 75.38 114 GLU A O 1
ATOM 830 N N . LEU A 1 115 ? 11.828 -1.231 -12.356 1.00 76.69 115 LEU A N 1
ATOM 831 C CA . LEU A 1 115 ? 13.013 -0.854 -13.135 1.00 76.69 115 LEU A CA 1
ATOM 832 C C . LEU A 1 115 ? 14.262 -1.649 -12.724 1.00 76.69 115 LEU A C 1
ATOM 834 O O . LEU A 1 115 ? 15.325 -1.452 -13.306 1.00 76.69 115 LEU A O 1
ATOM 838 N N . LYS A 1 116 ? 14.148 -2.560 -11.747 1.00 66.19 116 LYS A N 1
ATOM 839 C CA . LYS A 1 116 ? 15.271 -3.306 -11.143 1.00 66.19 116 LYS A CA 1
ATOM 840 C C . LYS A 1 116 ? 16.026 -4.215 -12.118 1.00 66.19 116 LYS A C 1
ATOM 842 O O . LYS A 1 116 ? 17.155 -4.604 -11.845 1.00 66.19 116 LYS A O 1
ATOM 847 N N . THR A 1 117 ? 15.417 -4.562 -13.249 1.00 67.56 117 THR A N 1
ATOM 848 C CA . THR A 1 117 ? 16.065 -5.344 -14.313 1.00 67.56 117 THR A CA 1
ATOM 849 C C . THR A 1 117 ? 16.933 -4.485 -15.234 1.00 67.56 117 THR A C 1
ATOM 851 O O . THR A 1 117 ? 17.722 -5.022 -16.011 1.00 67.56 117 THR A O 1
ATOM 854 N N . ALA A 1 118 ? 16.812 -3.156 -15.164 1.00 72.00 118 ALA A N 1
ATOM 855 C CA . ALA A 1 118 ? 17.615 -2.244 -15.958 1.00 72.00 118 ALA A CA 1
ATOM 856 C C . ALA A 1 118 ? 18.988 -2.015 -15.317 1.00 72.00 118 ALA A C 1
ATOM 858 O O . ALA A 1 118 ? 19.117 -1.852 -14.107 1.00 72.00 118 ALA A O 1
ATOM 859 N N . ARG A 1 119 ? 20.021 -1.903 -16.161 1.00 77.19 119 ARG A N 1
ATOM 860 C CA . ARG A 1 119 ? 21.395 -1.576 -15.739 1.00 77.19 119 ARG A CA 1
ATOM 861 C C . ARG A 1 119 ? 21.491 -0.223 -15.019 1.00 77.19 119 ARG A C 1
ATOM 863 O O . ARG A 1 119 ? 22.402 -0.020 -14.227 1.00 77.19 119 ARG A O 1
ATOM 870 N N . ASN A 1 120 ? 20.571 0.693 -15.325 1.00 85.94 120 ASN A N 1
ATOM 871 C CA . ASN A 1 120 ? 20.387 1.952 -14.615 1.00 85.94 120 ASN A CA 1
ATOM 872 C C . ASN A 1 120 ? 18.875 2.277 -14.549 1.00 85.94 120 ASN A C 1
ATOM 874 O O . ASN A 1 120 ? 18.276 2.530 -15.604 1.00 85.94 120 ASN A O 1
ATOM 878 N N . PRO A 1 121 ? 18.256 2.270 -13.353 1.00 85.44 121 PRO A N 1
ATOM 879 C CA . PRO A 1 121 ? 16.825 2.515 -13.192 1.00 85.44 121 PRO A CA 1
ATO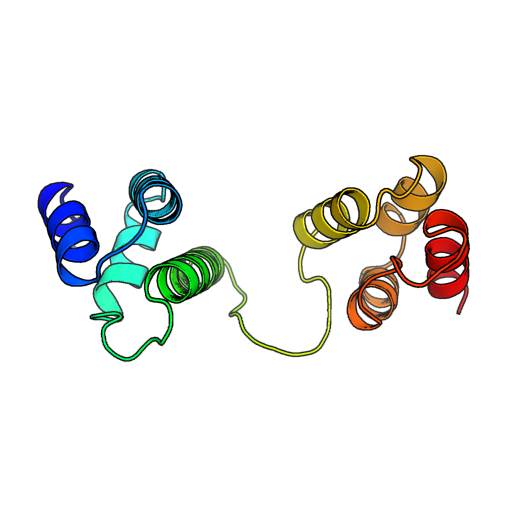M 880 C C . PRO A 1 121 ? 16.426 3.943 -13.586 1.00 85.44 121 PRO A C 1
ATOM 882 O O . PRO A 1 121 ? 15.396 4.118 -14.233 1.00 85.44 121 PRO A O 1
ATOM 885 N N . SER A 1 122 ? 17.257 4.949 -13.303 1.00 87.06 122 SER A N 1
ATOM 886 C CA . SER A 1 122 ? 17.013 6.353 -13.664 1.00 87.06 122 SER A CA 1
ATOM 887 C C . SER A 1 122 ? 16.947 6.550 -15.180 1.00 87.06 122 SER A C 1
ATOM 889 O O . SER A 1 122 ? 16.028 7.187 -15.697 1.00 87.06 122 SER A O 1
ATOM 891 N N . SER A 1 123 ? 17.866 5.934 -15.928 1.00 86.19 123 SER A N 1
ATOM 892 C CA . SER A 1 123 ? 17.841 5.981 -17.397 1.00 86.19 123 SER A CA 1
ATOM 893 C C . SER A 1 123 ? 16.638 5.241 -17.981 1.00 86.19 123 SER A C 1
ATOM 895 O O . SER A 1 123 ? 16.030 5.713 -18.941 1.00 86.19 123 SER A O 1
ATOM 897 N N . ALA A 1 124 ? 16.267 4.098 -17.399 1.00 87.25 124 ALA A N 1
ATOM 898 C CA . ALA A 1 124 ? 15.094 3.343 -17.826 1.00 87.25 124 ALA A CA 1
ATOM 899 C C . ALA A 1 124 ? 13.781 4.084 -17.519 1.00 87.25 124 ALA A C 1
ATOM 901 O O . ALA A 1 124 ? 12.864 4.055 -18.339 1.00 87.25 124 ALA A O 1
ATOM 902 N N . LEU A 1 125 ? 13.705 4.806 -16.395 1.00 88.69 125 LEU A N 1
ATOM 903 C CA . LEU A 1 125 ? 12.586 5.694 -16.083 1.00 88.69 125 LEU A CA 1
ATOM 904 C C . LEU A 1 125 ? 12.447 6.790 -17.143 1.00 88.69 125 LEU A C 1
ATOM 906 O O . LEU A 1 125 ? 11.382 6.953 -17.733 1.00 88.69 125 LEU A O 1
ATOM 910 N N . LEU A 1 126 ? 13.536 7.508 -17.425 1.00 88.94 126 LEU A N 1
ATOM 911 C CA . LEU A 1 126 ? 13.534 8.595 -18.403 1.00 88.94 126 LEU A CA 1
ATOM 912 C C . LEU A 1 126 ? 13.211 8.117 -19.822 1.00 88.94 126 LEU A C 1
ATOM 914 O O . LEU A 1 126 ? 12.592 8.862 -20.578 1.00 88.94 126 LEU A O 1
ATOM 918 N N . ALA A 1 127 ? 13.613 6.898 -20.186 1.00 87.12 127 ALA A N 1
ATOM 919 C CA . ALA A 1 127 ? 13.220 6.284 -21.450 1.00 87.12 127 ALA A CA 1
ATOM 920 C C . ALA A 1 127 ? 11.706 6.028 -21.498 1.00 87.12 127 ALA A C 1
ATOM 922 O O . ALA A 1 127 ? 11.073 6.350 -22.492 1.00 87.12 127 ALA A O 1
ATOM 923 N N . ARG A 1 128 ? 11.109 5.528 -20.406 1.00 86.88 128 ARG A N 1
ATOM 924 C CA . ARG A 1 128 ? 9.659 5.282 -20.324 1.00 86.88 128 ARG A CA 1
ATOM 925 C C . ARG A 1 128 ? 8.810 6.554 -20.283 1.00 86.88 128 ARG A C 1
ATOM 927 O O . ARG A 1 128 ? 7.642 6.467 -20.621 1.00 86.88 128 ARG A O 1
ATOM 934 N N . ILE A 1 129 ? 9.362 7.680 -19.829 1.00 86.94 129 ILE A N 1
ATOM 935 C CA . ILE A 1 129 ? 8.678 8.987 -19.819 1.00 86.94 129 ILE A CA 1
ATOM 936 C C . ILE A 1 129 ? 8.632 9.606 -21.225 1.00 86.94 129 ILE A C 1
ATOM 938 O O . ILE A 1 129 ? 7.701 10.342 -21.538 1.00 86.94 129 ILE A O 1
ATOM 942 N N . ARG A 1 130 ?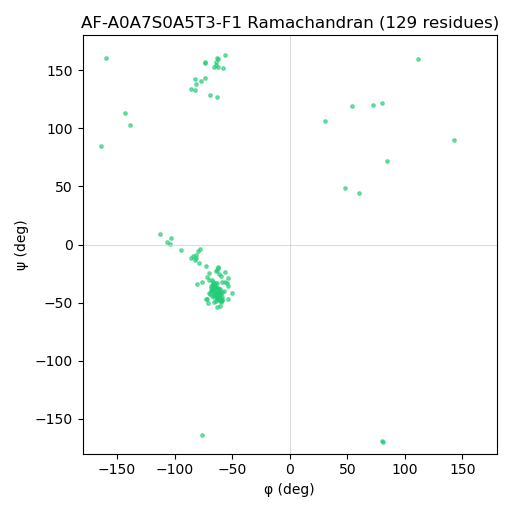 9.652 9.346 -22.053 1.00 83.06 130 ARG A N 1
ATOM 943 C CA . ARG A 1 130 ? 9.778 9.897 -23.416 1.00 83.06 130 ARG A CA 1
ATOM 944 C C . ARG A 1 130 ? 9.054 9.086 -24.490 1.00 83.06 130 ARG A C 1
ATOM 946 O O . ARG A 1 130 ? 8.985 9.548 -25.625 1.00 83.06 130 ARG A O 1
ATOM 953 N N . ASP A 1 131 ? 8.615 7.888 -24.136 1.00 70.62 131 ASP A N 1
ATOM 954 C CA . ASP A 1 131 ? 7.924 6.933 -25.000 1.00 70.62 131 ASP A CA 1
ATOM 955 C C . ASP A 1 131 ? 6.405 7.113 -24.894 1.00 70.62 131 ASP A C 1
ATOM 957 O O . ASP A 1 131 ? 5.749 7.178 -25.956 1.00 70.62 131 ASP A O 1
#

Secondary structure (DSSP, 8-state):
-PPPPHHHHHHHHHHTT--HHHHHHHHHS-HHHHHHHHHT---TTSSSHHHHHHHHHHHHHHHTSS----SSS---SHHHHHHHHHHHT--HHHHHHHHTS-HHHHHHHHHT--STTSS-HHHHHHHHHH-

Mean predicted aligned error: 13.71 Å

Organism: NCBI:txid73915

Radius of gyration: 18.0 Å; Cα contacts (8 Å, |Δi|>4): 127; chains: 1; bounding box: 45×34×47 Å

Nearest PDB structures (foldseek):
  2n5g-assembly1_A  TM=2.846E-01  e=1.796E+00  Escherichia coli

Foldseek 3Di:
DDFDDPVNLVVLCVVAVADPVLSVLLVPDDSQLVCQLVVVPHQNPPPHSNVVSVQSSVQSVCVVPDDGDDDAWFDPDPVLLVCLCVVQVADPVLSVLLVPADRVLNGQLVRVPHQNPPPHSSVVSVVSSVD

pLDDT: mean 77.4, std 13.65, range [36.16, 91.56]